Protein AF-A0A059LHQ5-F1 (afdb_monomer)

Mean predicted aligned error: 5.62 Å

Sequence (109 aa):
MAQVLDITALLSAAQSADASVRNAAEQQLQALQESQYASFLLSLSAELSNNDKPVDARRLAGLVLKNTLDARDDARKAAFAAAWVALDPAVAEAIRSHLLSALSTEIGD

Foldseek 3Di:
DAAADPCLVLLVQCVDPDPVSNVVSVVVLVVCCVVRVLNSLLNLLQQLLDPVGDPSSNVSSVVVNCCQQDDPDPVVNVVSVVVLVPDDPVSNVSSVVSNVSSVVDDPDD

Nearest PDB structures (foldseek):
  1ibr-assembly2_D  TM=9.507E-01  e=4.849E-05  Homo sapiens
  2q5d-assembly2_B  TM=9.194E-01  e=5.106E-05  Homo sapiens
  1o6o-assembly1_A  TM=9.610E-01  e=1.167E-04  Homo sapiens
  1gcj-assembly1_B  TM=9.499E-01  e=1.293E-04  Mus musculus
  8gcn-assembly1_A  TM=9.209E-01  e=1.167E-04  Homo sapiens

Radius of gyration: 13.89 Å; Cα contacts (8 Å, |Δi|>4): 102; chains: 1; bounding box: 34×33×31 Å

Solvent-accessible surface area (backbone atoms only — not comparable to full-atom values): 5940 Å² total; per-residue (Å²): 132,74,51,79,55,90,50,61,66,43,55,51,32,50,66,42,89,50,65,69,55,17,52,52,26,49,52,50,54,51,50,38,44,74,76,36,45,67,20,43,53,39,18,28,24,48,47,39,41,37,81,92,49,57,68,67,46,23,54,46,28,49,52,52,49,46,58,66,54,46,54,96,46,68,71,58,24,52,50,30,48,52,53,58,69,68,46,59,67,71,57,55,48,52,30,50,52,27,48,57,50,32,72,71,50,81,80,78,129

Structure (mmCIF, N/CA/C/O backbone):
data_AF-A0A059LHQ5-F1
#
_entry.id   AF-A0A059LHQ5-F1
#
loop_
_atom_site.group_PDB
_atom_site.id
_atom_site.type_symbol
_atom_site.label_atom_id
_atom_site.label_alt_id
_atom_site.label_comp_id
_atom_site.label_asym_id
_atom_site.label_entity_id
_atom_site.label_seq_id
_atom_site.pdbx_PDB_ins_code
_atom_site.Cartn_x
_atom_site.Cartn_y
_atom_site.Cartn_z
_atom_site.occupancy
_atom_site.B_iso_or_equiv
_atom_site.auth_seq_id
_atom_site.auth_comp_id
_atom_site.auth_asym_id
_atom_site.auth_atom_id
_atom_site.pdbx_PDB_model_num
ATOM 1 N N . MET A 1 1 ? -17.557 1.014 -4.923 1.00 61.75 1 MET A N 1
ATOM 2 C CA . MET A 1 1 ? -17.132 -0.397 -4.802 1.00 61.75 1 MET A CA 1
ATOM 3 C C . MET A 1 1 ? -15.624 -0.427 -4.964 1.00 61.75 1 MET A C 1
ATOM 5 O O . MET A 1 1 ? -15.133 0.303 -5.817 1.00 61.75 1 MET A O 1
ATOM 9 N N . ALA A 1 2 ? -14.900 -1.166 -4.122 1.00 76.19 2 ALA A N 1
ATOM 10 C CA . ALA A 1 2 ? -13.455 -1.318 -4.289 1.00 76.19 2 ALA A CA 1
ATOM 11 C C . ALA A 1 2 ? -13.167 -2.155 -5.544 1.00 76.19 2 ALA A C 1
ATOM 13 O O . ALA A 1 2 ? -13.889 -3.112 -5.815 1.00 76.19 2 ALA A O 1
ATOM 14 N N . GLN A 1 3 ? -12.141 -1.786 -6.306 1.00 83.62 3 GLN A N 1
ATOM 15 C CA . GLN A 1 3 ? -11.755 -2.478 -7.538 1.00 83.62 3 GLN A CA 1
ATOM 16 C C . GLN A 1 3 ? -10.245 -2.707 -7.571 1.00 83.62 3 GLN A C 1
ATOM 18 O O . GLN A 1 3 ? -9.487 -1.921 -7.004 1.00 83.62 3 GLN A O 1
ATOM 23 N N . VAL A 1 4 ? -9.821 -3.785 -8.230 1.00 82.75 4 VAL A N 1
ATOM 24 C CA . VAL A 1 4 ? -8.402 -4.068 -8.468 1.00 82.75 4 VAL A CA 1
ATOM 25 C C . VAL A 1 4 ? -7.899 -3.128 -9.563 1.00 82.75 4 VAL A C 1
ATOM 27 O O . VAL A 1 4 ? -8.444 -3.099 -10.664 1.00 82.75 4 VAL A O 1
ATOM 30 N N . LEU A 1 5 ? -6.876 -2.347 -9.240 1.00 85.44 5 LEU A N 1
ATOM 31 C CA . LEU A 1 5 ? -6.169 -1.441 -10.136 1.00 85.44 5 LEU A CA 1
ATOM 32 C C . LEU A 1 5 ? -4.844 -2.087 -10.550 1.00 85.44 5 LEU A C 1
ATOM 34 O O . LEU A 1 5 ? -4.214 -2.781 -9.751 1.00 85.44 5 LEU A O 1
ATOM 38 N N . ASP A 1 6 ? -4.397 -1.827 -11.776 1.00 83.06 6 ASP A N 1
ATOM 39 C CA . ASP A 1 6 ? -3.082 -2.283 -12.229 1.00 83.06 6 ASP A CA 1
ATOM 40 C C . ASP A 1 6 ? -1.981 -1.393 -11.637 1.00 83.06 6 ASP A C 1
ATOM 42 O O . ASP A 1 6 ? -1.694 -0.300 -12.129 1.00 83.06 6 ASP A O 1
ATOM 46 N N . ILE A 1 7 ? -1.399 -1.846 -10.526 1.00 87.19 7 ILE A N 1
ATOM 47 C CA . ILE A 1 7 ? -0.348 -1.124 -9.799 1.00 87.19 7 ILE A CA 1
ATOM 48 C C . ILE A 1 7 ? 1.064 -1.590 -10.174 1.00 87.19 7 ILE A C 1
ATOM 50 O O . ILE A 1 7 ? 2.029 -0.973 -9.727 1.00 87.19 7 ILE A O 1
ATOM 54 N N . THR A 1 8 ? 1.223 -2.626 -11.009 1.00 87.00 8 THR A N 1
ATOM 55 C CA . THR A 1 8 ? 2.542 -3.172 -11.382 1.00 87.00 8 THR A CA 1
ATOM 56 C C . THR A 1 8 ? 3.446 -2.097 -11.981 1.00 87.00 8 THR A C 1
ATOM 58 O O . THR A 1 8 ? 4.605 -1.964 -11.591 1.00 87.00 8 THR A O 1
ATOM 61 N N . ALA A 1 9 ? 2.910 -1.290 -12.902 1.00 86.00 9 ALA A N 1
ATOM 62 C CA . ALA A 1 9 ? 3.663 -0.227 -13.562 1.00 86.00 9 ALA A CA 1
ATOM 63 C C . ALA A 1 9 ? 4.096 0.871 -12.577 1.00 86.00 9 ALA A C 1
ATOM 65 O O . ALA A 1 9 ? 5.227 1.347 -12.650 1.00 86.00 9 ALA A O 1
ATOM 66 N N . LEU A 1 10 ? 3.232 1.226 -11.618 1.00 87.75 10 LEU A N 1
ATOM 67 C CA . LEU A 1 10 ? 3.538 2.191 -10.556 1.00 87.75 10 LEU A CA 1
ATOM 68 C C . LEU A 1 10 ? 4.623 1.665 -9.614 1.00 87.75 10 LEU A C 1
ATOM 70 O O . LEU A 1 10 ? 5.581 2.373 -9.319 1.00 87.75 10 LEU A O 1
ATOM 74 N N . LEU A 1 11 ? 4.504 0.408 -9.185 1.00 87.38 11 LEU A N 1
ATOM 75 C CA . LEU A 1 11 ? 5.489 -0.263 -8.338 1.00 87.38 11 LEU A CA 1
ATOM 76 C C . LEU A 1 11 ? 6.843 -0.409 -9.048 1.00 87.38 11 LEU A C 1
ATOM 78 O O . LEU A 1 11 ? 7.893 -0.236 -8.433 1.00 87.38 11 LEU A O 1
ATOM 82 N N . SER A 1 12 ? 6.837 -0.682 -10.353 1.00 87.44 12 SER A N 1
ATOM 83 C CA . SER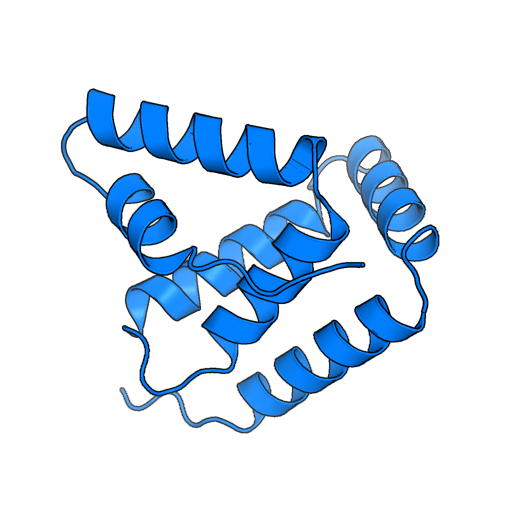 A 1 12 ? 8.056 -0.719 -11.162 1.00 87.44 12 SER A CA 1
ATOM 84 C C . SER A 1 12 ? 8.666 0.674 -11.330 1.00 87.44 12 SER A C 1
ATOM 86 O O . SER A 1 12 ? 9.882 0.825 -11.232 1.00 87.44 12 SER A O 1
ATOM 88 N N . ALA A 1 13 ? 7.847 1.704 -11.554 1.00 87.88 13 ALA A N 1
ATOM 89 C CA . ALA A 1 13 ? 8.307 3.086 -11.679 1.00 87.88 13 ALA A CA 1
ATOM 90 C C . ALA A 1 13 ? 8.875 3.627 -10.354 1.00 87.88 13 ALA A C 1
ATOM 92 O O . ALA A 1 13 ? 9.871 4.350 -10.366 1.00 87.88 13 ALA A O 1
ATOM 93 N N . ALA A 1 14 ? 8.323 3.198 -9.215 1.00 89.12 14 ALA A N 1
ATOM 94 C CA . ALA A 1 14 ? 8.844 3.486 -7.878 1.00 89.12 14 ALA A CA 1
ATOM 95 C C . ALA A 1 14 ? 10.222 2.841 -7.599 1.00 89.12 14 ALA A C 1
ATOM 97 O O . ALA A 1 14 ? 10.870 3.174 -6.611 1.00 89.12 14 ALA A O 1
ATOM 98 N N . GLN A 1 15 ? 10.708 1.953 -8.471 1.00 87.19 15 GLN A N 1
ATOM 99 C CA . GLN A 1 15 ? 12.062 1.385 -8.408 1.00 87.19 15 GLN A CA 1
ATOM 100 C C . GLN A 1 15 ? 13.001 1.962 -9.476 1.00 87.19 15 GLN A C 1
ATOM 102 O O . GLN A 1 15 ? 14.146 1.528 -9.599 1.00 87.19 15 GLN A O 1
ATOM 107 N N . SER A 1 16 ? 12.542 2.946 -10.253 1.00 88.69 16 SER A N 1
ATOM 108 C CA . SER A 1 16 ? 13.356 3.564 -11.296 1.00 88.69 16 SER A CA 1
ATOM 109 C C . SER A 1 16 ? 14.588 4.268 -10.717 1.00 88.69 16 SER A C 1
ATOM 111 O O . SER A 1 16 ? 14.532 4.932 -9.674 1.00 88.69 16 SER A O 1
ATOM 113 N N . ALA A 1 17 ? 15.707 4.170 -11.441 1.00 87.75 17 ALA A N 1
ATOM 114 C CA . ALA A 1 17 ? 16.927 4.916 -11.145 1.00 87.75 17 ALA A CA 1
ATOM 115 C C . ALA A 1 17 ? 16.739 6.434 -11.343 1.00 87.75 17 ALA A C 1
ATOM 117 O O . ALA A 1 17 ? 17.414 7.232 -10.691 1.00 87.75 17 ALA A O 1
ATOM 118 N N . ASP A 1 18 ? 15.803 6.837 -12.208 1.00 93.75 18 ASP A N 1
ATOM 119 C CA . ASP A 1 18 ? 15.448 8.241 -12.407 1.00 93.75 18 ASP A CA 1
ATOM 120 C C . ASP A 1 18 ? 14.609 8.750 -11.227 1.00 93.75 18 ASP A C 1
ATOM 122 O O . ASP A 1 18 ? 13.492 8.287 -10.974 1.00 93.75 18 ASP A O 1
ATOM 126 N N . ALA A 1 19 ? 15.146 9.738 -10.508 1.00 91.31 19 ALA A N 1
ATOM 127 C CA . ALA A 1 19 ? 14.488 10.338 -9.355 1.00 91.31 19 ALA A CA 1
ATOM 128 C C . ALA A 1 19 ? 13.149 11.008 -9.697 1.00 91.31 19 ALA A C 1
ATOM 130 O O . ALA A 1 19 ? 12.251 11.010 -8.860 1.00 91.31 19 ALA A O 1
ATOM 131 N N . SER A 1 20 ? 12.987 11.540 -10.909 1.00 92.38 20 SER A N 1
ATOM 132 C CA . SER A 1 20 ? 11.747 12.198 -11.333 1.00 92.38 20 SER A CA 1
ATOM 133 C C . SER A 1 20 ? 10.623 11.178 -11.498 1.00 92.38 20 SER A C 1
ATOM 135 O O . SER A 1 20 ? 9.525 11.375 -10.979 1.00 92.38 20 SER A O 1
ATOM 137 N N . VAL A 1 21 ? 10.918 10.059 -12.169 1.00 92.31 21 VAL A N 1
ATOM 138 C CA . VAL A 1 21 ? 9.968 8.953 -12.379 1.00 92.31 21 VAL A CA 1
ATOM 139 C C . VAL A 1 21 ? 9.598 8.307 -11.049 1.00 92.31 21 VAL A C 1
ATOM 141 O O . VAL A 1 21 ? 8.419 8.077 -10.782 1.00 92.31 21 VAL A O 1
ATOM 144 N N . ARG A 1 22 ? 10.594 8.078 -10.189 1.00 92.31 22 ARG A N 1
ATOM 145 C CA . ARG A 1 22 ? 10.379 7.487 -8.871 1.00 92.31 22 ARG A CA 1
ATOM 146 C C . ARG A 1 22 ? 9.487 8.358 -7.985 1.00 92.31 22 ARG A C 1
ATOM 148 O O . ARG A 1 22 ? 8.483 7.873 -7.474 1.00 92.31 22 ARG A O 1
ATOM 155 N N . ASN A 1 23 ? 9.799 9.650 -7.864 1.00 91.81 23 ASN A N 1
ATOM 156 C CA . ASN A 1 23 ? 9.018 10.576 -7.041 1.00 91.81 23 ASN A CA 1
ATOM 157 C C . ASN A 1 23 ? 7.578 10.727 -7.563 1.00 91.81 23 ASN A C 1
ATO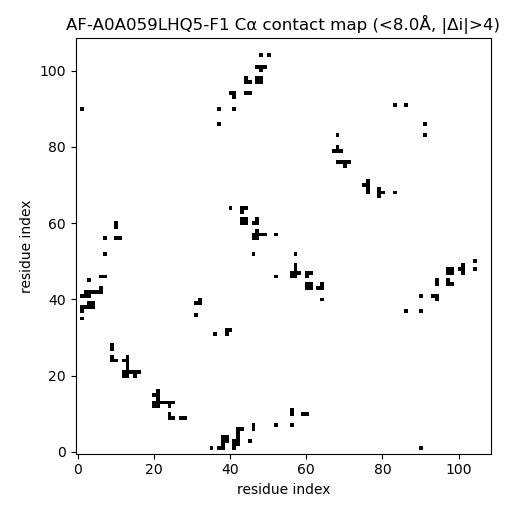M 159 O O . ASN A 1 23 ? 6.641 10.808 -6.771 1.00 91.81 23 ASN A O 1
ATOM 163 N N . ALA A 1 24 ? 7.388 10.746 -8.887 1.00 92.12 24 ALA A N 1
ATOM 164 C CA . ALA A 1 24 ? 6.056 10.802 -9.485 1.00 92.12 24 ALA A CA 1
ATOM 165 C C . ALA A 1 24 ? 5.235 9.541 -9.166 1.00 92.12 24 ALA A C 1
ATOM 167 O O . ALA A 1 24 ? 4.062 9.645 -8.809 1.00 92.12 24 ALA A O 1
ATOM 168 N N . ALA A 1 25 ? 5.855 8.360 -9.245 1.00 91.12 25 ALA A N 1
ATOM 169 C CA . ALA A 1 25 ? 5.207 7.096 -8.908 1.00 91.12 25 ALA A CA 1
ATOM 170 C C . ALA A 1 25 ? 4.838 7.016 -7.418 1.00 91.12 25 ALA A C 1
ATOM 172 O O . ALA A 1 25 ? 3.718 6.638 -7.083 1.00 91.12 25 ALA A O 1
ATOM 173 N N . GLU A 1 26 ? 5.738 7.431 -6.523 1.00 89.75 26 GLU A N 1
ATOM 174 C CA . GLU A 1 26 ? 5.476 7.497 -5.079 1.00 89.75 26 GLU A CA 1
ATOM 175 C C . GLU A 1 26 ? 4.312 8.441 -4.751 1.00 89.75 26 GLU A C 1
ATOM 177 O O . GLU A 1 26 ? 3.412 8.072 -3.996 1.00 89.75 26 GLU A O 1
ATOM 182 N N . GLN A 1 27 ? 4.267 9.626 -5.371 1.00 91.19 27 GLN A N 1
ATOM 183 C CA . GLN A 1 27 ? 3.149 10.560 -5.204 1.00 91.19 27 GLN A CA 1
ATOM 184 C C . GLN A 1 27 ? 1.823 9.970 -5.692 1.00 91.19 27 GLN A C 1
ATOM 186 O O . GLN A 1 27 ? 0.796 10.147 -5.038 1.00 91.19 27 GLN A O 1
ATOM 191 N N . GLN A 1 28 ? 1.828 9.247 -6.814 1.00 90.06 28 GLN A N 1
ATOM 192 C CA . GLN A 1 28 ? 0.628 8.584 -7.328 1.00 90.06 28 GLN A CA 1
ATOM 193 C C . GLN A 1 28 ? 0.161 7.447 -6.412 1.00 90.06 28 GLN A C 1
ATOM 195 O O . GLN A 1 28 ? -1.036 7.340 -6.146 1.00 90.06 28 GLN A O 1
ATOM 200 N N . LEU A 1 29 ? 1.084 6.639 -5.879 1.00 89.88 29 LEU A N 1
ATOM 201 C CA . LEU A 1 29 ? 0.767 5.599 -4.895 1.00 89.88 29 LEU A CA 1
ATOM 202 C C . LEU A 1 29 ? 0.157 6.207 -3.627 1.00 89.88 29 LEU A C 1
ATOM 204 O O . LEU A 1 29 ? -0.850 5.707 -3.128 1.00 89.88 29 LEU A O 1
ATOM 208 N N . GLN A 1 30 ? 0.710 7.321 -3.146 1.00 89.75 30 GLN A N 1
ATOM 209 C CA . GLN A 1 30 ? 0.184 8.004 -1.970 1.00 89.75 30 GLN A CA 1
ATOM 210 C C . GLN A 1 30 ? -1.196 8.630 -2.222 1.00 89.75 30 GLN A C 1
ATOM 212 O O . GLN A 1 30 ? -2.108 8.457 -1.414 1.00 89.75 30 GLN A O 1
ATOM 217 N N . ALA A 1 31 ? -1.402 9.264 -3.378 1.00 90.19 31 ALA A N 1
ATOM 218 C CA . ALA A 1 31 ? -2.709 9.790 -3.766 1.00 90.19 31 ALA A CA 1
ATOM 219 C C . ALA A 1 31 ? -3.769 8.679 -3.897 1.00 90.19 31 ALA A C 1
ATOM 221 O O . ALA A 1 31 ? -4.925 8.867 -3.511 1.00 90.19 31 ALA A O 1
ATOM 222 N N . LEU A 1 32 ? -3.395 7.502 -4.411 1.00 88.81 32 LEU A N 1
ATOM 223 C CA . LEU A 1 32 ? -4.274 6.330 -4.465 1.00 88.81 32 LEU A CA 1
ATOM 224 C C . LEU A 1 32 ? -4.623 5.814 -3.068 1.00 88.81 32 LEU A C 1
ATOM 226 O O . LEU A 1 32 ? -5.784 5.497 -2.816 1.00 88.81 32 LEU A O 1
ATOM 230 N N . GLN A 1 33 ? -3.649 5.767 -2.160 1.00 87.56 33 GLN A N 1
ATOM 231 C CA . GLN A 1 33 ? -3.876 5.370 -0.775 1.00 87.56 33 GLN A CA 1
ATOM 232 C C . GLN A 1 33 ? -4.862 6.315 -0.068 1.00 87.56 33 GLN A C 1
ATOM 234 O O . GLN A 1 33 ? -5.758 5.845 0.628 1.00 87.56 33 GLN A O 1
ATOM 239 N N . GLU A 1 34 ? -4.723 7.628 -0.256 1.00 86.94 34 GLU A N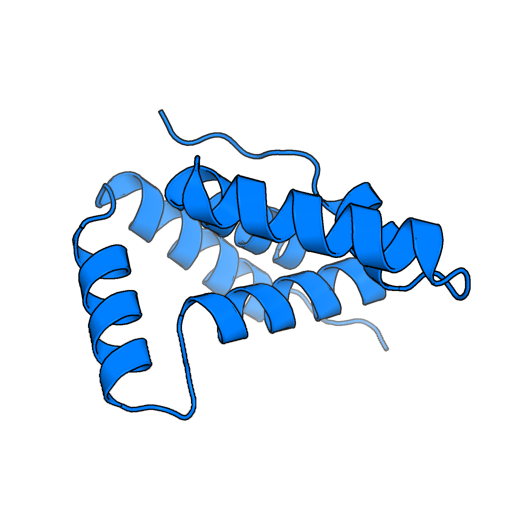 1
ATOM 240 C CA . GLU A 1 34 ? -5.573 8.638 0.392 1.00 86.94 34 GLU A CA 1
ATOM 241 C C . GLU A 1 34 ? -6.977 8.720 -0.225 1.00 86.94 34 GLU A C 1
ATOM 243 O O . GLU A 1 34 ? -7.966 8.857 0.494 1.00 86.94 34 GLU A O 1
ATOM 248 N N . SER A 1 35 ? -7.087 8.605 -1.553 1.00 88.06 35 SER A N 1
ATOM 249 C CA . SER A 1 35 ? -8.373 8.713 -2.260 1.00 88.06 35 SER A CA 1
ATOM 250 C C . SER A 1 35 ? -9.173 7.410 -2.281 1.00 88.06 35 SER A C 1
ATOM 252 O O . SER A 1 35 ? -10.403 7.432 -2.250 1.00 88.06 35 SER A O 1
ATOM 254 N N . GLN A 1 36 ? -8.490 6.267 -2.369 1.00 87.69 36 GLN A N 1
ATOM 255 C CA . GLN A 1 36 ? -9.089 4.961 -2.638 1.00 87.69 36 GLN A CA 1
ATOM 256 C C . GLN A 1 36 ? -8.430 3.858 -1.801 1.00 87.69 36 GLN A C 1
ATOM 258 O O . GLN A 1 36 ? -8.070 2.802 -2.322 1.00 87.69 36 GLN A O 1
ATOM 263 N N . TYR A 1 37 ? -8.324 4.078 -0.489 1.00 87.44 37 TYR A N 1
ATOM 264 C CA . TYR A 1 37 ? -7.665 3.164 0.452 1.00 87.44 37 TYR A CA 1
ATOM 265 C C . TYR A 1 37 ? -8.069 1.687 0.275 1.00 87.44 37 TYR A C 1
ATOM 267 O O . TYR A 1 37 ? -7.217 0.809 0.163 1.00 87.44 37 TYR A O 1
ATOM 275 N N . ALA A 1 38 ? -9.372 1.407 0.162 1.00 89.19 38 ALA A N 1
ATOM 276 C CA . ALA A 1 38 ? -9.882 0.045 0.002 1.00 89.19 38 ALA A CA 1
ATOM 277 C C . ALA A 1 38 ? -9.459 -0.614 -1.325 1.00 89.19 38 ALA A C 1
ATOM 279 O O . ALA A 1 38 ? -9.006 -1.759 -1.331 1.00 89.19 38 ALA A O 1
ATOM 280 N N . SER A 1 39 ? -9.564 0.110 -2.444 1.00 89.19 39 SER A N 1
ATOM 281 C CA . SER A 1 39 ? -9.104 -0.369 -3.755 1.00 89.19 39 SER A CA 1
ATOM 282 C C . SER A 1 39 ? -7.588 -0.552 -3.777 1.00 89.19 39 SER A C 1
ATOM 284 O O . SER A 1 39 ? -7.092 -1.510 -4.361 1.00 89.19 39 SER A O 1
ATOM 286 N N . PHE A 1 40 ? -6.848 0.337 -3.115 1.00 90.38 40 PHE A N 1
ATOM 287 C CA . PHE A 1 40 ? -5.394 0.282 -3.030 1.00 90.38 40 PHE A CA 1
ATOM 288 C C . PHE A 1 40 ? -4.911 -0.986 -2.313 1.00 90.38 40 PHE A C 1
ATOM 290 O O . PHE A 1 40 ? -4.124 -1.746 -2.877 1.00 90.38 40 PHE A O 1
ATOM 297 N N . LEU A 1 41 ? -5.449 -1.279 -1.123 1.00 89.75 41 LEU A N 1
ATOM 298 C CA . LEU A 1 41 ? -5.128 -2.504 -0.379 1.00 89.75 41 LEU A CA 1
ATOM 299 C C . LEU A 1 41 ? -5.526 -3.771 -1.147 1.00 89.75 41 LEU A C 1
ATOM 301 O O . LEU A 1 41 ? -4.760 -4.737 -1.199 1.00 89.75 41 LEU A O 1
ATOM 305 N N . LEU A 1 42 ? -6.703 -3.760 -1.782 1.00 90.62 42 LEU A N 1
ATOM 306 C CA . LEU A 1 42 ? -7.163 -4.873 -2.607 1.00 90.62 42 LEU A CA 1
ATOM 307 C C . LEU A 1 42 ? -6.208 -5.123 -3.782 1.00 90.62 42 LEU A C 1
ATOM 309 O O . LEU A 1 42 ? -5.807 -6.263 -4.002 1.00 90.62 42 LEU A O 1
ATOM 313 N N . SER A 1 43 ? -5.785 -4.064 -4.472 1.00 90.62 43 SER A N 1
ATOM 314 C CA . SER A 1 43 ? -4.838 -4.138 -5.592 1.00 90.62 43 SER A CA 1
ATOM 315 C C . SER A 1 43 ? -3.483 -4.690 -5.158 1.00 90.62 43 SER A C 1
ATOM 317 O O . SER A 1 43 ? -2.961 -5.588 -5.806 1.00 90.62 43 SER A O 1
ATOM 319 N N . LEU A 1 44 ? -2.950 -4.230 -4.020 1.00 90.31 44 LEU A N 1
ATOM 320 C CA . LEU A 1 44 ? -1.698 -4.744 -3.455 1.00 90.31 44 LEU A CA 1
ATOM 321 C C . LEU A 1 44 ? -1.786 -6.234 -3.105 1.00 90.31 44 LEU A C 1
ATOM 323 O O . LEU A 1 44 ? -0.867 -6.993 -3.404 1.00 90.31 44 LEU A O 1
ATOM 327 N N . SER A 1 45 ? -2.896 -6.667 -2.503 1.00 90.00 45 SER A N 1
ATOM 328 C CA . SER A 1 45 ? -3.110 -8.082 -2.170 1.00 90.00 45 SER A CA 1
ATOM 329 C C . SER A 1 45 ? -3.269 -8.968 -3.414 1.00 90.00 45 SER A C 1
ATOM 331 O O . SER A 1 45 ? -2.738 -10.080 -3.462 1.00 90.00 45 SER A O 1
ATOM 333 N N . ALA A 1 46 ? -3.958 -8.466 -4.443 1.00 88.50 46 ALA A N 1
ATOM 334 C CA . ALA A 1 46 ? -4.136 -9.159 -5.714 1.00 88.50 46 ALA A CA 1
ATOM 335 C C . ALA A 1 46 ? -2.801 -9.283 -6.463 1.00 88.50 46 ALA A C 1
ATOM 337 O O . ALA A 1 46 ? -2.456 -10.367 -6.920 1.00 88.50 46 ALA A O 1
ATOM 338 N N . GLU A 1 47 ? -2.013 -8.207 -6.515 1.00 88.56 47 GLU A N 1
ATOM 339 C CA . GLU A 1 47 ? -0.677 -8.207 -7.117 1.00 88.56 47 GLU A CA 1
ATOM 340 C C . GLU A 1 47 ? 0.250 -9.206 -6.410 1.00 88.56 47 GLU A C 1
ATOM 342 O O . GLU A 1 47 ? 0.924 -9.993 -7.065 1.00 88.56 47 GLU A O 1
ATOM 347 N N . LEU A 1 48 ? 0.238 -9.239 -5.071 1.00 86.06 48 LEU A N 1
ATOM 348 C CA . LEU A 1 48 ? 1.057 -10.156 -4.273 1.00 86.06 48 LEU A CA 1
ATOM 349 C C . LEU A 1 48 ? 0.712 -11.639 -4.513 1.00 86.06 48 LEU A C 1
ATOM 351 O O . LEU A 1 48 ? 1.613 -12.482 -4.563 1.00 86.06 48 LEU A O 1
ATOM 355 N N . SER A 1 49 ? -0.578 -11.961 -4.637 1.00 86.12 49 SER A N 1
ATOM 356 C CA . SER A 1 49 ? -1.072 -13.336 -4.825 1.00 86.12 49 SER A CA 1
ATOM 357 C C . SER A 1 49 ? -1.005 -13.828 -6.272 1.00 86.12 49 SER A C 1
ATOM 359 O O . SER A 1 49 ? -1.122 -15.030 -6.514 1.00 86.12 49 SER A O 1
ATOM 361 N N . ASN A 1 50 ? -0.776 -12.928 -7.228 1.00 84.62 50 ASN A N 1
ATOM 362 C CA . ASN A 1 50 ? -0.689 -13.265 -8.639 1.00 84.62 50 ASN A CA 1
ATOM 363 C C . ASN A 1 50 ? 0.725 -13.742 -9.018 1.00 84.62 50 ASN A C 1
ATOM 365 O O . ASN A 1 50 ? 1.675 -12.962 -9.022 1.00 84.62 50 ASN A O 1
ATOM 369 N N . ASN A 1 51 ? 0.858 -15.023 -9.375 1.00 76.38 51 ASN A N 1
ATOM 370 C CA . ASN A 1 51 ? 2.138 -15.616 -9.778 1.00 76.38 51 ASN A CA 1
ATOM 371 C C . ASN A 1 51 ? 2.604 -15.222 -11.183 1.00 76.38 51 ASN A C 1
ATOM 373 O O . ASN A 1 51 ? 3.786 -15.376 -11.473 1.00 76.38 51 ASN A O 1
ATOM 377 N N . ASP A 1 52 ? 1.719 -14.698 -12.032 1.00 79.25 52 ASP A N 1
ATOM 378 C CA . ASP A 1 52 ? 2.082 -14.263 -13.387 1.00 79.25 52 ASP A CA 1
ATOM 379 C C . ASP A 1 52 ? 2.813 -12.909 -13.378 1.00 79.25 52 ASP A C 1
ATOM 381 O O . ASP A 1 52 ? 3.358 -12.469 -14.394 1.00 79.25 52 ASP A O 1
ATOM 385 N N . LYS A 1 53 ? 2.814 -12.214 -12.233 1.00 80.12 53 LYS A N 1
ATOM 386 C CA . LYS A 1 53 ? 3.454 -10.909 -12.063 1.00 80.12 53 LYS A CA 1
ATOM 387 C C . LYS A 1 53 ? 4.932 -11.058 -11.671 1.00 80.12 53 LYS A C 1
ATOM 389 O O . LYS A 1 53 ? 5.299 -12.027 -11.002 1.00 80.12 53 LYS A O 1
ATOM 394 N N . PRO A 1 54 ? 5.791 -10.080 -12.023 1.00 80.94 54 PRO A N 1
ATOM 395 C CA . PRO A 1 54 ? 7.209 -10.114 -11.674 1.00 80.94 54 PRO A CA 1
ATOM 396 C C . PRO A 1 54 ? 7.421 -10.264 -10.165 1.00 80.94 54 PRO A C 1
ATOM 398 O O . PRO A 1 54 ? 6.796 -9.552 -9.375 1.00 80.94 54 PRO A O 1
ATOM 401 N N . VAL A 1 55 ? 8.347 -11.138 -9.760 1.00 80.50 55 VAL A N 1
ATOM 402 C CA . VAL A 1 55 ? 8.650 -11.406 -8.342 1.00 80.50 55 VAL A CA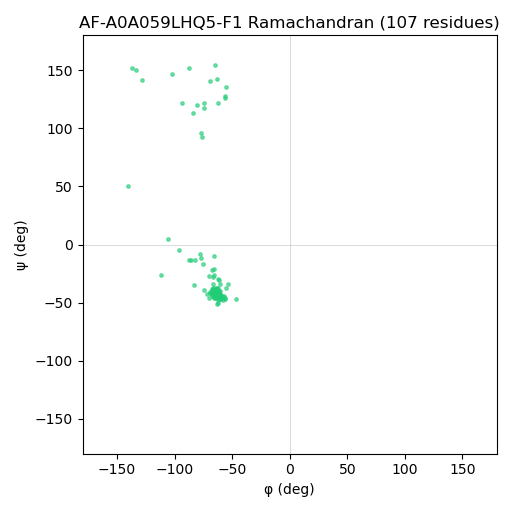 1
ATOM 403 C C . VAL A 1 55 ? 9.002 -10.119 -7.584 1.00 80.50 55 VAL A C 1
ATOM 405 O O . VAL A 1 55 ? 8.554 -9.930 -6.453 1.00 80.50 55 VAL A O 1
ATOM 408 N N . ASP A 1 56 ? 9.720 -9.190 -8.217 1.00 82.50 56 ASP A N 1
ATOM 409 C CA . ASP A 1 56 ? 10.078 -7.899 -7.617 1.00 82.50 56 ASP A CA 1
ATOM 410 C C . ASP A 1 56 ? 8.856 -7.014 -7.345 1.00 82.50 56 ASP A C 1
ATOM 412 O O . ASP A 1 56 ? 8.762 -6.385 -6.289 1.00 82.50 56 ASP A O 1
ATOM 416 N N . ALA A 1 57 ? 7.880 -7.003 -8.259 1.00 85.00 57 ALA A N 1
ATOM 417 C CA . ALA A 1 57 ? 6.635 -6.262 -8.078 1.00 85.00 57 ALA A CA 1
ATOM 418 C C . ALA A 1 57 ? 5.795 -6.868 -6.946 1.00 85.00 57 ALA A C 1
ATOM 420 O O . ALA A 1 57 ? 5.276 -6.130 -6.111 1.00 85.00 57 ALA A O 1
ATOM 421 N N . ARG A 1 58 ? 5.739 -8.205 -6.848 1.00 85.38 58 ARG A N 1
ATOM 422 C CA . ARG A 1 58 ? 5.062 -8.918 -5.751 1.00 85.38 58 ARG A CA 1
ATOM 423 C C . ARG A 1 58 ? 5.696 -8.608 -4.397 1.00 85.38 58 ARG A C 1
ATOM 425 O O . ARG A 1 58 ? 4.995 -8.263 -3.446 1.00 85.38 58 ARG A O 1
ATOM 432 N N . ARG A 1 59 ? 7.030 -8.683 -4.308 1.00 85.50 59 ARG A N 1
ATOM 433 C CA . ARG A 1 59 ? 7.787 -8.346 -3.090 1.00 85.50 59 ARG A CA 1
ATOM 434 C C . ARG A 1 59 ? 7.533 -6.900 -2.670 1.00 85.50 59 ARG A C 1
ATOM 436 O O . ARG A 1 59 ? 7.252 -6.649 -1.497 1.00 85.50 59 ARG A O 1
ATOM 443 N N . LEU A 1 60 ? 7.572 -5.961 -3.617 1.00 87.25 60 LEU A N 1
ATOM 444 C CA . LEU A 1 60 ? 7.305 -4.557 -3.323 1.00 87.25 60 LEU A CA 1
ATOM 445 C C . LEU A 1 60 ? 5.846 -4.326 -2.910 1.00 87.25 60 LEU A C 1
ATOM 447 O O . LEU A 1 60 ? 5.611 -3.618 -1.934 1.00 87.25 60 LEU A O 1
ATOM 451 N N . ALA A 1 61 ? 4.879 -4.964 -3.574 1.00 88.38 61 ALA A N 1
ATOM 452 C CA . ALA A 1 61 ? 3.469 -4.899 -3.196 1.00 88.38 61 ALA A CA 1
ATOM 453 C C . ALA A 1 61 ? 3.257 -5.364 -1.748 1.00 88.38 61 ALA A C 1
ATOM 455 O O . ALA A 1 61 ? 2.595 -4.677 -0.973 1.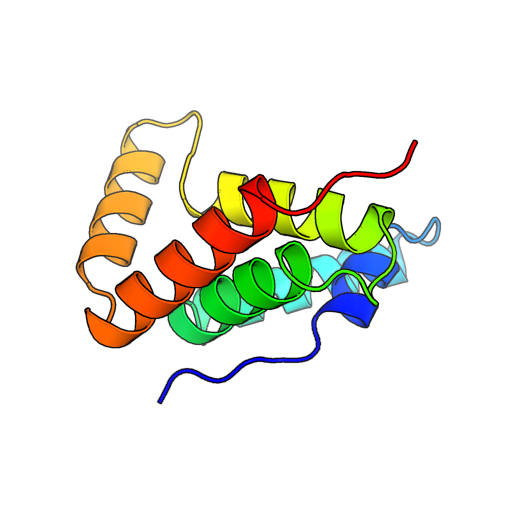00 88.38 61 ALA A O 1
ATOM 456 N N . GLY A 1 62 ? 3.888 -6.472 -1.345 1.00 87.81 62 GLY A N 1
ATOM 457 C CA . GLY A 1 62 ? 3.855 -6.952 0.039 1.00 87.81 62 GLY A CA 1
ATOM 458 C C . GLY A 1 62 ? 4.482 -5.971 1.037 1.00 87.81 62 GLY A C 1
ATOM 459 O O . GLY A 1 62 ? 3.924 -5.735 2.111 1.00 87.81 62 GLY A O 1
ATOM 460 N N . LEU A 1 63 ? 5.612 -5.349 0.686 1.00 88.88 63 LEU A N 1
ATOM 461 C CA . LEU A 1 63 ? 6.270 -4.343 1.528 1.00 88.88 63 LEU A CA 1
ATOM 462 C C . LEU A 1 63 ? 5.421 -3.080 1.700 1.00 88.88 63 LEU A C 1
ATOM 464 O O . LEU A 1 63 ? 5.268 -2.593 2.822 1.00 88.88 63 LEU A O 1
ATOM 468 N N . VAL A 1 64 ? 4.858 -2.564 0.607 1.00 88.50 64 VAL A N 1
ATOM 469 C CA . VAL A 1 64 ? 3.973 -1.394 0.626 1.00 88.50 64 VAL A CA 1
ATOM 470 C C . VAL A 1 64 ? 2.715 -1.714 1.428 1.00 88.50 64 VAL A C 1
ATOM 472 O O . VAL A 1 64 ? 2.367 -0.953 2.327 1.00 88.50 64 VAL A O 1
ATOM 475 N N . LEU A 1 65 ? 2.103 -2.881 1.202 1.00 88.56 65 LEU A N 1
ATOM 476 C CA . LEU A 1 65 ? 0.941 -3.340 1.960 1.00 88.56 65 LEU A CA 1
ATOM 477 C C . LEU A 1 65 ? 1.230 -3.378 3.464 1.00 88.56 65 LEU A C 1
ATOM 479 O O . LEU A 1 65 ? 0.471 -2.816 4.252 1.00 88.56 65 LEU A O 1
ATOM 483 N N . LYS A 1 66 ? 2.370 -3.946 3.871 1.00 88.31 66 LYS A N 1
ATOM 484 C CA . LYS A 1 66 ? 2.798 -3.938 5.276 1.00 88.31 66 LYS A CA 1
ATOM 485 C C . LYS A 1 66 ? 2.924 -2.512 5.819 1.00 88.31 66 LYS A C 1
ATOM 487 O O . LYS A 1 66 ? 2.396 -2.224 6.886 1.00 88.31 66 LYS A O 1
ATOM 492 N N . ASN A 1 67 ? 3.585 -1.617 5.087 1.00 88.00 67 ASN A N 1
ATOM 493 C CA . ASN A 1 67 ? 3.788 -0.226 5.510 1.00 88.00 67 ASN A CA 1
ATOM 494 C C . ASN A 1 67 ? 2.480 0.584 5.592 1.00 88.00 67 ASN A C 1
ATOM 496 O O . ASN A 1 67 ? 2.435 1.606 6.271 1.00 88.00 67 ASN A O 1
ATOM 500 N N . THR A 1 68 ? 1.422 0.141 4.908 1.00 84.81 68 THR A N 1
ATOM 501 C CA . THR A 1 68 ? 0.095 0.784 4.942 1.00 84.81 68 THR A CA 1
ATOM 502 C C . THR A 1 68 ? -0.804 0.295 6.078 1.00 84.81 68 THR A C 1
ATOM 504 O O . THR A 1 68 ? -1.830 0.917 6.356 1.00 84.81 68 THR A O 1
ATOM 507 N N . LEU A 1 69 ? -0.427 -0.815 6.720 1.00 83.94 69 LEU A N 1
ATOM 508 C CA . LEU A 1 69 ? -1.158 -1.439 7.827 1.00 83.94 69 LEU A CA 1
ATOM 509 C C . LEU A 1 69 ? -0.403 -1.331 9.155 1.00 83.94 69 LEU A C 1
ATOM 511 O O . LEU A 1 69 ? -1.024 -1.328 10.216 1.00 83.94 69 LEU A O 1
ATOM 515 N N . ASP A 1 70 ? 0.925 -1.231 9.108 1.00 83.69 70 ASP A N 1
ATOM 516 C CA . ASP A 1 70 ? 1.788 -1.149 10.279 1.00 83.69 70 ASP A CA 1
ATOM 517 C C . ASP A 1 70 ? 2.743 0.043 10.180 1.00 83.69 70 ASP A C 1
ATOM 519 O O . ASP A 1 70 ? 3.285 0.366 9.121 1.00 83.69 70 ASP A O 1
ATOM 523 N N . ALA A 1 71 ? 2.971 0.691 11.317 1.00 85.75 71 ALA A N 1
ATOM 524 C CA . ALA A 1 71 ? 3.884 1.814 11.451 1.00 85.75 71 ALA A CA 1
ATOM 525 C C . ALA A 1 71 ? 4.699 1.664 12.734 1.00 85.75 71 ALA A C 1
ATOM 527 O O . ALA A 1 71 ? 4.231 1.102 13.720 1.00 85.75 71 ALA A O 1
ATOM 528 N N . ARG A 1 72 ? 5.914 2.225 12.740 1.00 83.06 72 ARG A N 1
ATOM 529 C CA . ARG A 1 72 ? 6.759 2.281 13.949 1.00 83.06 72 ARG A CA 1
ATOM 530 C C . ARG A 1 72 ? 6.199 3.201 15.037 1.00 83.06 72 ARG A C 1
ATOM 532 O O . ARG A 1 72 ? 6.609 3.088 16.181 1.00 83.06 72 ARG A O 1
ATOM 539 N N . ASP A 1 73 ? 5.346 4.142 14.652 1.00 87.62 73 ASP A N 1
ATOM 540 C CA . ASP A 1 73 ? 4.710 5.106 15.542 1.00 87.62 73 ASP A CA 1
ATOM 541 C C . ASP A 1 73 ? 3.343 4.561 15.971 1.00 87.62 73 ASP A C 1
ATOM 543 O O . ASP A 1 73 ? 2.490 4.289 15.120 1.00 87.62 73 ASP A O 1
ATOM 547 N N . ASP A 1 74 ? 3.141 4.408 17.280 1.00 83.38 74 ASP A N 1
ATOM 548 C CA . ASP A 1 74 ? 1.923 3.830 17.852 1.00 83.38 74 ASP A CA 1
ATOM 549 C C . ASP A 1 74 ? 0.660 4.630 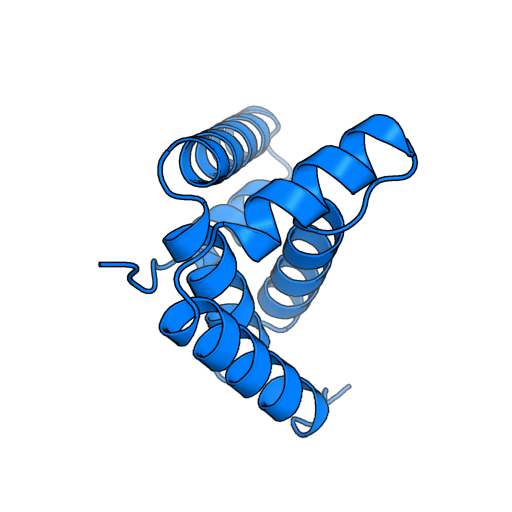17.500 1.00 83.38 74 ASP A C 1
ATOM 551 O O . ASP A 1 74 ? -0.400 4.041 17.272 1.00 83.38 74 ASP A O 1
ATOM 555 N N . ALA A 1 75 ? 0.754 5.959 17.381 1.00 87.25 75 ALA A N 1
ATOM 556 C CA . ALA A 1 75 ? -0.380 6.796 16.999 1.00 87.25 75 ALA A CA 1
ATOM 557 C C . ALA A 1 75 ? -0.768 6.562 15.532 1.00 87.25 75 ALA A C 1
ATOM 559 O O . ALA A 1 75 ? -1.951 6.436 15.207 1.00 87.25 75 ALA A O 1
ATOM 560 N N . ARG A 1 76 ? 0.223 6.432 14.639 1.00 85.38 76 ARG A N 1
ATOM 561 C CA . ARG A 1 76 ? -0.028 6.084 13.227 1.00 85.38 76 ARG A CA 1
ATOM 562 C C . ARG A 1 76 ? -0.564 4.667 13.077 1.00 85.38 76 ARG A C 1
ATOM 564 O O . ARG A 1 76 ? -1.477 4.444 12.288 1.00 85.38 76 ARG A O 1
ATOM 571 N N . LYS A 1 77 ? -0.043 3.723 13.859 1.00 85.44 77 LYS A N 1
ATOM 572 C CA . LYS A 1 77 ? -0.523 2.341 13.874 1.00 85.44 77 LYS A CA 1
ATOM 573 C C . LYS A 1 77 ? -1.986 2.256 14.305 1.00 85.44 77 LYS A C 1
ATOM 575 O O . LYS A 1 77 ? -2.771 1.570 13.656 1.00 85.44 77 LYS A O 1
ATOM 580 N N . ALA A 1 78 ? -2.375 2.989 15.349 1.00 86.75 78 ALA A N 1
ATOM 581 C CA . ALA A 1 78 ? -3.769 3.070 15.777 1.00 86.75 78 ALA A CA 1
ATOM 582 C C . ALA A 1 78 ? -4.673 3.673 14.687 1.00 86.75 78 ALA A C 1
ATOM 584 O O . ALA A 1 78 ? -5.771 3.167 14.457 1.00 86.75 78 ALA A O 1
ATOM 585 N N . ALA A 1 79 ? -4.200 4.700 13.971 1.00 87.56 79 ALA A N 1
ATOM 586 C CA . ALA A 1 79 ? -4.933 5.290 12.851 1.00 87.56 79 ALA A CA 1
ATOM 587 C C . ALA A 1 79 ? -5.125 4.299 11.688 1.00 87.56 79 ALA A C 1
ATOM 589 O O . ALA A 1 79 ? -6.231 4.190 11.162 1.00 87.56 79 ALA A O 1
ATOM 590 N N . PHE A 1 80 ? -4.092 3.534 11.323 1.00 86.25 80 PHE A N 1
ATOM 591 C CA . PHE A 1 80 ? -4.202 2.493 10.296 1.00 86.25 80 PHE A CA 1
ATOM 592 C C . PHE A 1 80 ? -5.115 1.345 10.721 1.00 86.25 80 PHE A C 1
ATOM 594 O O . PHE A 1 80 ? -5.926 0.886 9.922 1.00 86.25 80 PHE A O 1
ATOM 601 N N . ALA A 1 81 ? -5.062 0.927 11.987 1.00 85.19 81 ALA A N 1
ATOM 602 C CA . ALA A 1 81 ? -5.982 -0.075 12.515 1.00 85.19 81 ALA A CA 1
ATOM 603 C C . ALA A 1 81 ? -7.441 0.411 12.476 1.00 85.19 81 ALA A C 1
ATOM 605 O O . ALA A 1 81 ? -8.326 -0.339 12.071 1.00 85.19 81 ALA A O 1
ATOM 606 N N . ALA A 1 82 ? -7.696 1.672 12.840 1.00 87.25 82 ALA A N 1
ATOM 607 C CA . ALA A 1 82 ? -9.027 2.266 12.749 1.00 87.25 82 ALA A CA 1
ATOM 608 C C . ALA A 1 82 ? -9.509 2.366 11.293 1.00 87.25 82 ALA A C 1
ATOM 610 O O . ALA A 1 82 ? -10.649 2.004 11.004 1.00 87.25 82 ALA A O 1
ATOM 611 N N . ALA A 1 83 ? -8.634 2.788 10.373 1.00 86.88 83 ALA A N 1
ATOM 612 C CA . ALA A 1 83 ? -8.930 2.823 8.943 1.00 86.88 83 ALA A CA 1
ATOM 613 C C . ALA A 1 83 ? -9.261 1.423 8.408 1.00 86.88 83 ALA A C 1
ATOM 615 O O . ALA A 1 83 ? -10.253 1.267 7.704 1.00 86.88 83 ALA A O 1
ATOM 616 N N . TRP A 1 84 ? -8.490 0.404 8.802 1.00 86.44 84 TRP A N 1
ATOM 617 C CA . TRP A 1 84 ? -8.727 -0.993 8.442 1.00 86.44 84 TRP A CA 1
ATOM 618 C C . TRP A 1 84 ? -10.074 -1.517 8.949 1.00 86.44 84 TRP A C 1
ATOM 620 O O . TRP A 1 84 ? -10.811 -2.151 8.201 1.00 86.44 84 TRP A O 1
ATOM 630 N N . VAL A 1 85 ? -10.425 -1.241 10.207 1.00 86.44 85 VAL A N 1
ATOM 631 C CA . VAL A 1 85 ? -11.716 -1.650 10.790 1.00 86.44 85 VAL A CA 1
ATOM 632 C C . VAL A 1 85 ? -12.893 -0.924 10.130 1.00 86.44 85 VAL A C 1
ATOM 634 O O . VAL A 1 85 ? -13.988 -1.475 10.067 1.00 86.44 85 VAL A O 1
ATOM 637 N N . ALA A 1 86 ? -12.671 0.287 9.613 1.00 88.44 86 ALA A N 1
ATOM 638 C CA . ALA A 1 86 ? -13.671 1.045 8.870 1.00 88.44 86 ALA A CA 1
ATOM 639 C C . ALA A 1 86 ? -13.869 0.567 7.417 1.00 88.44 86 ALA A C 1
ATOM 641 O O . ALA A 1 86 ? -14.792 1.051 6.756 1.00 88.44 86 ALA A O 1
ATOM 642 N N . LEU A 1 87 ? -13.038 -0.351 6.897 1.00 85.69 87 LEU A N 1
ATOM 643 C CA . LEU A 1 87 ? -13.283 -0.946 5.580 1.00 85.69 87 LEU A CA 1
ATOM 644 C C . LEU A 1 87 ? -14.570 -1.775 5.571 1.00 85.69 87 LEU A C 1
ATOM 646 O O . LEU A 1 87 ? -14.983 -2.362 6.569 1.00 85.69 87 LEU A O 1
ATOM 650 N N . ASP A 1 88 ? -15.138 -1.898 4.373 1.00 88.06 88 ASP A N 1
ATOM 651 C CA . ASP A 1 88 ? -16.177 -2.881 4.092 1.00 88.06 88 ASP A CA 1
ATOM 652 C C . ASP A 1 88 ? -15.667 -4.302 4.431 1.00 88.06 88 ASP A C 1
ATOM 654 O O . ASP A 1 88 ? -14.620 -4.715 3.905 1.00 88.06 88 ASP A O 1
ATOM 658 N N . PRO A 1 89 ? -16.389 -5.070 5.272 1.00 87.06 89 PRO A N 1
ATOM 659 C CA . PRO A 1 89 ? -16.014 -6.433 5.634 1.00 87.06 89 PRO A CA 1
ATOM 660 C C . PRO A 1 89 ? -15.777 -7.347 4.428 1.00 87.06 89 PRO A C 1
ATOM 662 O O . PRO A 1 89 ? -14.887 -8.193 4.479 1.00 87.06 89 PRO A O 1
ATOM 665 N N . ALA A 1 90 ? -16.517 -7.161 3.328 1.00 88.44 90 ALA A N 1
ATOM 666 C CA . ALA A 1 90 ? -16.342 -7.959 2.116 1.00 88.44 90 ALA A CA 1
ATOM 667 C C . ALA A 1 90 ? -14.982 -7.699 1.448 1.00 88.44 90 ALA A C 1
ATOM 669 O O . ALA A 1 90 ? -14.338 -8.625 0.954 1.00 88.44 90 ALA A O 1
ATOM 670 N N . VAL A 1 91 ? -14.511 -6.448 1.471 1.00 87.62 91 VAL A N 1
ATOM 671 C CA . VAL A 1 91 ? -13.193 -6.079 0.933 1.00 87.62 91 VAL A CA 1
ATOM 672 C C . VAL A 1 91 ? -12.082 -6.594 1.843 1.00 87.62 91 VAL A C 1
ATOM 674 O O . VAL A 1 91 ? -11.098 -7.145 1.354 1.00 87.62 91 VAL A O 1
ATOM 677 N N . ALA A 1 92 ? -12.249 -6.466 3.161 1.00 88.12 92 ALA A N 1
ATOM 678 C CA . ALA A 1 92 ? -11.295 -7.000 4.127 1.00 88.12 92 ALA A CA 1
ATOM 679 C C . ALA A 1 92 ? -11.143 -8.528 4.000 1.00 88.12 92 ALA A C 1
ATOM 681 O O . ALA A 1 92 ? -10.024 -9.037 4.073 1.00 88.12 92 ALA A O 1
ATOM 682 N N . GLU A 1 93 ? -12.241 -9.253 3.769 1.00 89.69 93 GLU A N 1
ATOM 683 C CA . GLU A 1 93 ? -12.217 -10.702 3.550 1.00 89.69 93 GLU A CA 1
ATOM 684 C C . GLU A 1 93 ? -11.523 -11.074 2.233 1.00 89.69 93 GLU A C 1
ATOM 686 O O . GLU A 1 93 ? -10.672 -11.963 2.217 1.00 89.69 93 GLU A O 1
ATOM 691 N N . ALA A 1 94 ? -11.797 -10.347 1.145 1.00 88.44 94 ALA A N 1
ATOM 692 C CA . ALA A 1 94 ? -11.107 -10.548 -0.130 1.00 88.44 94 ALA A CA 1
ATOM 693 C C . ALA A 1 94 ? -9.587 -10.345 0.001 1.00 88.44 94 ALA A C 1
ATOM 695 O O . ALA A 1 94 ? -8.805 -11.174 -0.465 1.00 88.44 94 ALA A O 1
ATOM 696 N N . ILE A 1 95 ? -9.160 -9.291 0.709 1.00 88.31 95 ILE A N 1
ATOM 697 C CA . ILE A 1 95 ? -7.740 -9.037 0.993 1.00 88.31 95 ILE A CA 1
ATOM 698 C C . ILE A 1 95 ? -7.133 -10.202 1.785 1.00 88.31 95 ILE A C 1
A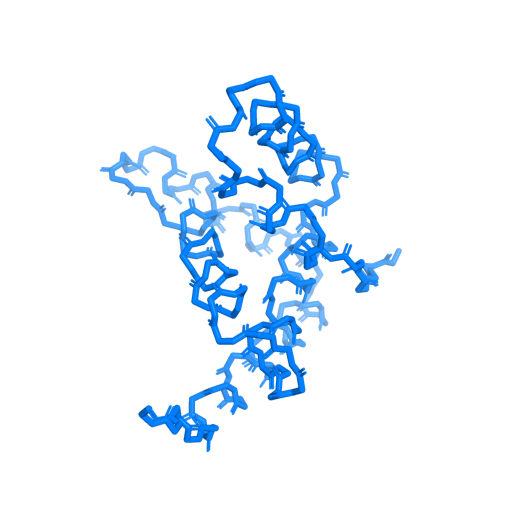TOM 700 O O . ILE A 1 95 ? -6.065 -10.694 1.424 1.00 88.31 95 ILE A O 1
ATOM 704 N N . ARG A 1 96 ? -7.804 -10.685 2.842 1.00 88.06 96 ARG A N 1
ATOM 705 C CA . ARG A 1 96 ? -7.332 -11.843 3.626 1.00 88.06 96 ARG A CA 1
ATOM 706 C C . ARG A 1 96 ? -7.218 -13.101 2.767 1.00 88.06 96 ARG A C 1
ATOM 708 O O . ARG A 1 96 ? -6.214 -13.799 2.871 1.00 88.06 96 ARG A O 1
ATOM 715 N N . SER A 1 97 ? -8.199 -13.365 1.907 1.00 88.94 97 SER A N 1
ATOM 716 C CA . SER A 1 97 ? -8.196 -14.511 0.993 1.00 88.94 97 SER A CA 1
ATOM 717 C C . SER A 1 97 ? -6.999 -14.471 0.038 1.00 88.94 97 SER A C 1
ATOM 719 O O . SER A 1 97 ? -6.257 -15.451 -0.059 1.00 88.94 97 SER A O 1
ATOM 721 N N . HIS A 1 98 ? -6.734 -13.317 -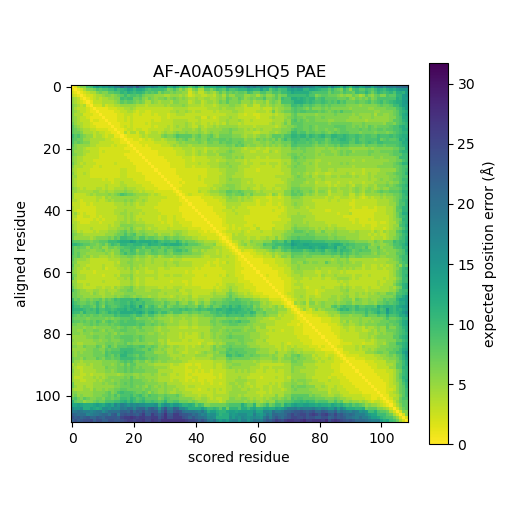0.583 1.00 86.88 98 HIS A N 1
ATOM 722 C CA . HIS A 1 98 ? -5.555 -13.124 -1.42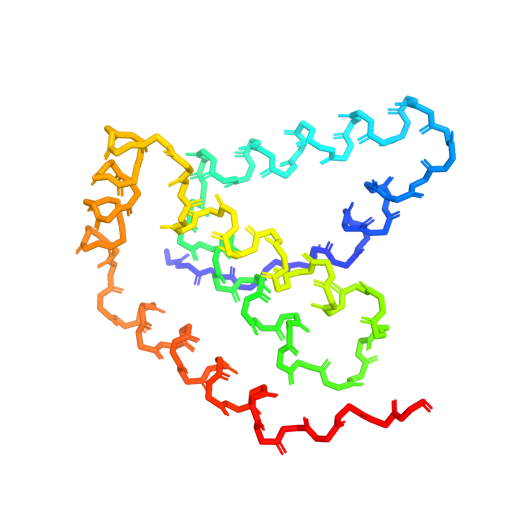9 1.00 86.88 98 HIS A CA 1
ATOM 723 C C . HIS A 1 98 ? -4.249 -13.326 -0.651 1.00 86.88 98 HIS A C 1
ATOM 725 O O . HIS A 1 98 ? -3.349 -14.017 -1.124 1.00 86.88 98 HIS A O 1
ATOM 731 N N . LEU A 1 99 ? -4.147 -12.777 0.564 1.00 85.75 99 LEU A N 1
ATOM 732 C CA . LEU A 1 99 ? -2.969 -12.944 1.419 1.00 85.75 99 LEU A CA 1
ATOM 733 C C . LEU A 1 99 ? -2.722 -14.413 1.796 1.00 85.75 99 LEU A C 1
ATOM 735 O O . LEU A 1 99 ? -1.584 -14.872 1.732 1.00 85.75 99 LEU A O 1
ATOM 739 N N . LEU A 1 100 ? -3.770 -15.164 2.152 1.00 86.50 100 LEU A N 1
ATOM 740 C CA . LEU A 1 100 ? -3.658 -16.600 2.435 1.00 86.50 100 LEU A CA 1
ATOM 741 C C . LEU A 1 100 ? -3.236 -17.389 1.191 1.00 86.50 100 LEU A C 1
ATOM 743 O O . LEU A 1 100 ? -2.393 -18.282 1.283 1.00 86.50 100 LEU A O 1
ATOM 747 N N . SER A 1 101 ? -3.787 -17.040 0.026 1.00 85.31 101 SER A N 1
ATOM 748 C CA . SER A 1 101 ? -3.383 -17.646 -1.241 1.00 85.31 101 SER A CA 1
ATOM 749 C C . SER A 1 101 ? -1.906 -17.378 -1.528 1.00 85.31 101 SER A C 1
ATOM 751 O O . SER A 1 101 ? -1.185 -18.306 -1.875 1.00 85.31 101 SER A O 1
ATOM 753 N N . ALA A 1 102 ? -1.423 -16.150 -1.307 1.00 83.56 102 ALA A N 1
ATOM 754 C CA . ALA A 1 102 ? -0.019 -15.785 -1.504 1.00 83.56 102 ALA A CA 1
ATOM 755 C C . ALA A 1 102 ? 0.951 -16.562 -0.592 1.00 83.56 102 ALA A C 1
ATOM 757 O O . ALA A 1 102 ? 2.084 -16.821 -0.986 1.00 83.56 102 ALA A O 1
ATOM 758 N N . LEU A 1 103 ? 0.526 -16.978 0.606 1.00 79.75 103 LEU A N 1
ATOM 759 C CA . LEU A 1 103 ? 1.332 -17.857 1.469 1.00 79.75 103 LEU A CA 1
ATOM 760 C C . LEU A 1 103 ? 1.453 -19.282 0.916 1.00 79.75 103 LEU A C 1
ATOM 762 O O . LEU A 1 103 ? 2.424 -19.971 1.212 1.00 79.75 103 LEU A O 1
ATOM 766 N N . SER A 1 104 ? 0.464 -19.724 0.137 1.00 76.31 104 SER A N 1
ATOM 767 C CA . SER A 1 104 ? 0.453 -21.049 -0.496 1.00 76.31 104 SER A CA 1
ATOM 768 C C . SER A 1 104 ? 1.201 -21.065 -1.830 1.00 76.31 104 SER A C 1
ATOM 770 O O . SER A 1 104 ? 1.474 -22.136 -2.365 1.00 76.31 104 SER A O 1
ATOM 772 N N . THR A 1 105 ? 1.516 -19.895 -2.391 1.00 67.19 105 THR A N 1
ATOM 773 C CA . THR A 1 105 ? 2.308 -19.803 -3.616 1.00 67.19 105 THR A CA 1
ATOM 774 C C . THR A 1 105 ? 3.785 -19.955 -3.291 1.00 67.19 105 THR A C 1
ATOM 776 O O . THR A 1 105 ? 4.339 -19.153 -2.539 1.00 67.19 105 THR A O 1
ATOM 779 N N . GLU A 1 106 ? 4.423 -20.973 -3.863 1.00 59.66 106 GLU A N 1
ATOM 780 C CA . GLU A 1 106 ? 5.870 -21.147 -3.777 1.00 59.66 106 GLU A CA 1
ATOM 781 C C . GLU A 1 106 ? 6.559 -19.952 -4.445 1.00 59.66 106 GLU A C 1
ATOM 783 O O . GLU A 1 106 ? 6.331 -19.648 -5.618 1.00 59.66 106 GLU A O 1
ATOM 788 N N . ILE A 1 107 ? 7.399 -19.248 -3.687 1.00 56.50 107 ILE A N 1
ATOM 789 C CA . ILE A 1 107 ? 8.342 -18.295 -4.264 1.00 56.50 107 ILE A CA 1
ATOM 790 C C . ILE A 1 107 ? 9.458 -19.159 -4.850 1.00 56.50 107 ILE A C 1
ATOM 792 O O . ILE A 1 107 ? 10.354 -19.573 -4.120 1.00 56.50 107 ILE A O 1
ATOM 796 N N . GLY A 1 108 ? 9.348 -19.506 -6.135 1.00 51.19 108 GLY A N 1
ATOM 797 C CA . GLY A 1 108 ? 10.462 -20.105 -6.869 1.00 51.19 108 GLY A CA 1
ATOM 798 C C . GLY A 1 108 ? 11.671 -19.172 -6.783 1.00 51.19 108 GLY A C 1
ATOM 799 O O . GLY A 1 108 ? 11.513 -17.970 -7.012 1.00 51.19 108 GLY A O 1
ATOM 800 N N . ASP A 1 109 ? 12.809 -19.727 -6.361 1.00 38.47 109 ASP A N 1
ATOM 801 C CA . ASP A 1 109 ? 14.094 -19.033 -6.167 1.00 38.47 109 ASP A CA 1
ATOM 802 C C . ASP A 1 109 ? 14.566 -18.329 -7.452 1.00 38.47 109 ASP A C 1
ATOM 804 O O . ASP A 1 109 ? 14.517 -18.974 -8.530 1.00 38.47 109 ASP A O 1
#

Secondary structure (DSSP, 8-state):
-------HHHHHHTT-SSHHHHHHHHHHHHHHHHH-HHHHHHHHHHHHH-TTS-HHHHHHHHHHHHHHH--SSHHHHHHHHHHHHTS-HHHHHHHHHHHHHHHHS----

pLDDT: mean 85.26, std 8.11, range [38.47, 93.75]